Protein AF-A0A934GFR3-F1 (afdb_monomer)

Nearest PDB structures (foldseek):
  3dso-assembly1_A  TM=8.203E-01  e=1.555E-05  Cupriavidus metallidurans CH34
  3n7e-assembly1_B  TM=8.243E-01  e=2.582E-05  Cupriavidus metallidurans CH34
  2k0q-assembly1_A  TM=8.539E-01  e=9.767E-05  unclassified
  2km0-assembly1_A  TM=7.039E-01  e=3.544E-05 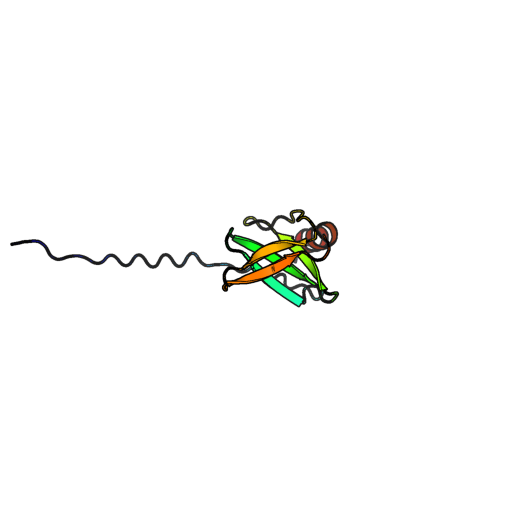 Cupriavidus metallidurans CH34
  2lel-assembly1_A  TM=9.022E-01  e=3.936E-04  Cupriavidus metallidurans CH34

Foldseek 3Di:
DDDDDDPPPPPPPPPPPPPPLPDQQFPDWFAFPQCKIWTQGPVRAIWIAHNVRQTDWDDAQDWTQTPVRDIDGHHHHVSVVSNVSSPDDD

Structure (mmCIF, N/CA/C/O backbone):
data_AF-A0A934GFR3-F1
#
_entry.id   AF-A0A934GFR3-F1
#
loop_
_atom_site.group_PDB
_atom_site.id
_atom_site.type_symbol
_atom_site.label_atom_id
_atom_site.label_alt_id
_atom_site.label_comp_id
_atom_site.label_asym_id
_atom_site.label_entity_id
_atom_site.label_seq_id
_atom_site.pdbx_PDB_ins_code
_atom_site.Cartn_x
_atom_site.Cartn_y
_atom_site.Cartn_z
_atom_site.occupancy
_atom_site.B_iso_or_equiv
_atom_site.auth_seq_id
_atom_site.auth_comp_id
_atom_site.auth_asym_id
_atom_site.auth_atom_id
_atom_site.pdbx_PDB_model_num
ATOM 1 N N . MET A 1 1 ? -20.451 21.483 47.577 1.00 48.12 1 MET A N 1
ATOM 2 C CA . MET A 1 1 ? -21.002 20.330 46.834 1.00 48.12 1 MET A CA 1
ATOM 3 C C . MET A 1 1 ? -20.388 20.331 45.431 1.00 48.12 1 MET A C 1
ATOM 5 O O . MET A 1 1 ? -20.396 21.362 44.779 1.00 48.12 1 MET A O 1
ATOM 9 N N . PHE A 1 2 ? -19.699 19.235 45.108 1.00 52.06 2 PHE A N 1
ATOM 10 C CA . PHE A 1 2 ? -18.929 18.829 43.917 1.00 52.06 2 PHE A CA 1
ATOM 11 C C . PHE A 1 2 ? -18.774 19.755 42.682 1.00 52.06 2 PHE A C 1
ATOM 13 O O . PHE A 1 2 ? -19.645 19.870 41.832 1.00 52.06 2 PHE A O 1
ATOM 20 N N . ARG A 1 3 ? -17.563 20.335 42.619 1.00 44.94 3 ARG A N 1
ATOM 21 C CA . ARG A 1 3 ? -16.626 20.584 41.496 1.00 44.94 3 ARG A CA 1
ATOM 22 C C . ARG A 1 3 ? -17.168 20.679 40.055 1.00 44.94 3 ARG A C 1
ATOM 24 O O . ARG A 1 3 ? -17.657 19.719 39.477 1.00 44.94 3 ARG A O 1
ATOM 31 N N . LYS A 1 4 ? -16.890 21.842 39.451 1.00 55.19 4 LYS A N 1
ATOM 32 C CA . LYS A 1 4 ? -16.995 22.167 38.021 1.00 55.19 4 LYS A CA 1
ATOM 33 C C . LYS A 1 4 ? -16.199 21.157 37.181 1.00 55.19 4 LYS A C 1
ATOM 35 O O . LYS A 1 4 ? -14.982 21.066 37.333 1.00 55.19 4 LYS A O 1
ATOM 40 N N . PHE A 1 5 ? -16.872 20.425 36.300 1.00 57.25 5 PHE A N 1
ATOM 41 C CA . PHE A 1 5 ? -16.221 19.578 35.304 1.00 57.25 5 PHE A CA 1
ATOM 42 C C . PHE A 1 5 ? -15.638 20.468 34.199 1.00 57.25 5 PHE A C 1
ATOM 44 O O . PHE A 1 5 ? -16.375 21.062 33.417 1.00 57.25 5 PHE A O 1
ATOM 51 N N . ILE A 1 6 ? -14.311 20.586 34.157 1.00 59.00 6 ILE A N 1
ATOM 52 C CA . ILE A 1 6 ? -13.595 21.134 33.002 1.00 59.00 6 ILE A CA 1
ATOM 53 C C . ILE A 1 6 ? -13.559 20.019 31.956 1.00 59.00 6 ILE A C 1
ATOM 55 O O . ILE A 1 6 ? -12.834 19.039 32.112 1.00 59.00 6 ILE A O 1
ATOM 59 N N . VAL A 1 7 ? -14.371 20.148 30.909 1.00 59.69 7 VAL A N 1
ATOM 60 C CA . VAL A 1 7 ? -14.276 19.297 29.720 1.00 59.69 7 VAL A CA 1
ATOM 61 C C . VAL A 1 7 ? -13.067 19.777 28.924 1.00 59.69 7 VAL A C 1
ATOM 63 O O . VAL A 1 7 ? -13.139 20.760 28.191 1.00 59.69 7 VAL A O 1
ATOM 66 N N . LEU A 1 8 ? -11.929 19.110 29.107 1.00 53.84 8 LEU A N 1
ATOM 67 C CA . LEU A 1 8 ? -10.755 19.304 28.265 1.00 53.84 8 LEU A CA 1
ATOM 68 C C . LEU A 1 8 ? -10.961 18.484 26.984 1.00 53.84 8 LEU A C 1
ATOM 70 O O . LEU A 1 8 ? -10.568 17.323 26.901 1.00 53.84 8 LEU A O 1
ATOM 74 N N . ALA A 1 9 ? -11.641 19.068 25.997 1.00 56.94 9 ALA A N 1
ATOM 75 C CA . ALA A 1 9 ? -11.723 18.502 24.656 1.00 56.94 9 ALA A CA 1
ATOM 76 C C . ALA A 1 9 ? -10.358 18.677 23.972 1.00 56.94 9 ALA A C 1
ATOM 78 O O . ALA A 1 9 ? -10.115 19.657 23.271 1.00 56.94 9 ALA A O 1
ATOM 79 N N . ALA A 1 10 ? -9.434 17.747 24.220 1.00 55.53 10 ALA A N 1
ATOM 80 C CA . ALA A 1 10 ? -8.190 17.664 23.471 1.00 55.53 10 ALA A CA 1
ATOM 81 C C . ALA A 1 10 ? -8.521 17.132 22.071 1.00 55.53 10 ALA A C 1
ATOM 83 O O . ALA A 1 10 ? -8.520 15.927 21.828 1.00 55.53 10 ALA A O 1
ATOM 84 N N . ILE A 1 11 ? -8.862 18.039 21.155 1.00 60.94 11 ILE A N 1
ATOM 85 C CA . ILE A 1 11 ? -8.948 17.734 19.728 1.00 60.94 11 ILE A CA 1
ATOM 86 C C . ILE A 1 11 ? -7.505 17.583 19.241 1.00 60.94 11 ILE A C 1
ATOM 88 O O . ILE A 1 11 ? -6.893 18.514 18.727 1.00 60.94 11 ILE A O 1
ATOM 92 N N . SER A 1 12 ? -6.923 16.406 19.452 1.00 56.50 12 SER A N 1
ATOM 93 C CA . SER A 1 12 ? -5.726 15.989 18.738 1.00 56.50 12 SER A CA 1
ATOM 94 C C . SER A 1 12 ? -6.146 15.624 17.317 1.00 56.50 12 SER A C 1
ATOM 96 O O . SER A 1 12 ? -6.325 14.458 16.970 1.00 56.50 12 SER A O 1
ATOM 98 N N . THR A 1 13 ? -6.312 16.635 16.461 1.00 57.19 13 THR A N 1
ATOM 99 C CA . THR A 1 13 ? -6.176 16.430 15.018 1.00 57.19 13 THR A CA 1
ATOM 100 C C . THR A 1 13 ? -4.738 16.000 14.775 1.00 57.19 13 THR A C 1
ATOM 102 O O . THR A 1 13 ? -3.863 16.824 14.520 1.00 57.19 13 THR A O 1
ATOM 105 N N . ILE A 1 14 ? -4.472 14.700 14.903 1.00 57.69 14 ILE A N 1
ATOM 106 C CA . ILE A 1 14 ? -3.306 14.096 14.276 1.00 57.69 14 ILE A CA 1
ATOM 107 C C . ILE A 1 14 ? -3.546 14.333 12.791 1.00 57.69 14 ILE A C 1
ATOM 109 O O . ILE A 1 14 ? -4.420 13.706 12.190 1.00 57.69 14 ILE A O 1
ATOM 113 N N . GLY A 1 15 ? -2.860 15.340 12.250 1.00 50.44 15 GLY A N 1
ATOM 114 C CA . GLY A 1 15 ? -2.886 15.655 10.837 1.00 50.44 15 GLY A CA 1
ATOM 115 C C . GLY A 1 15 ? -2.515 14.390 10.086 1.00 50.44 15 GLY A C 1
ATOM 116 O O . GLY A 1 15 ? -1.370 13.953 10.126 1.00 50.44 15 GLY A O 1
ATOM 117 N N . ALA A 1 16 ? -3.501 13.772 9.442 1.00 53.09 16 ALA A N 1
ATOM 118 C CA . ALA A 1 16 ? -3.231 12.783 8.425 1.00 53.09 16 ALA A CA 1
ATOM 119 C C . ALA A 1 16 ? -2.682 13.573 7.238 1.00 53.09 16 ALA A C 1
ATOM 121 O O . ALA A 1 16 ? -3.438 14.027 6.383 1.00 53.09 16 ALA A O 1
ATOM 122 N N . SER A 1 17 ? -1.369 13.797 7.225 1.00 49.78 17 SER A N 1
ATOM 123 C CA . SER A 1 17 ? -0.646 14.103 6.001 1.00 49.78 17 SER A CA 1
ATOM 124 C C . SER A 1 17 ? -0.821 12.888 5.093 1.00 49.78 17 SER A C 1
ATOM 126 O O . SER A 1 17 ? -0.047 11.936 5.138 1.00 49.78 17 SER A O 1
ATOM 128 N N . ALA A 1 18 ? -1.922 12.868 4.341 1.00 51.34 18 ALA A N 1
ATOM 129 C CA . ALA A 1 18 ? -2.049 12.006 3.189 1.00 51.34 18 ALA A CA 1
ATOM 130 C C . ALA A 1 18 ? -1.035 12.549 2.185 1.00 51.34 18 ALA A C 1
ATOM 132 O O . ALA A 1 18 ? -1.309 13.528 1.495 1.00 51.34 18 ALA A O 1
ATOM 133 N N . PHE A 1 19 ? 0.166 11.973 2.168 1.00 54.91 19 PHE A N 1
ATOM 134 C CA . PHE A 1 19 ? 1.050 12.127 1.027 1.00 54.91 19 PHE A CA 1
ATOM 135 C C . PHE A 1 19 ? 0.324 11.451 -0.133 1.00 54.91 19 PHE A C 1
ATOM 137 O O . PHE A 1 19 ? 0.360 10.235 -0.301 1.00 54.91 19 PHE A O 1
ATOM 144 N N . ALA A 1 20 ? -0.464 12.230 -0.870 1.00 55.62 20 ALA A N 1
ATOM 145 C CA . ALA A 1 20 ? -0.871 11.808 -2.188 1.00 55.62 20 ALA A CA 1
ATOM 146 C C . ALA A 1 20 ? 0.431 11.703 -2.979 1.00 55.62 20 ALA A C 1
ATOM 148 O O . ALA A 1 20 ? 1.113 12.709 -3.169 1.00 55.62 20 ALA A O 1
ATOM 149 N N . LEU A 1 21 ? 0.809 10.483 -3.361 1.00 62.84 2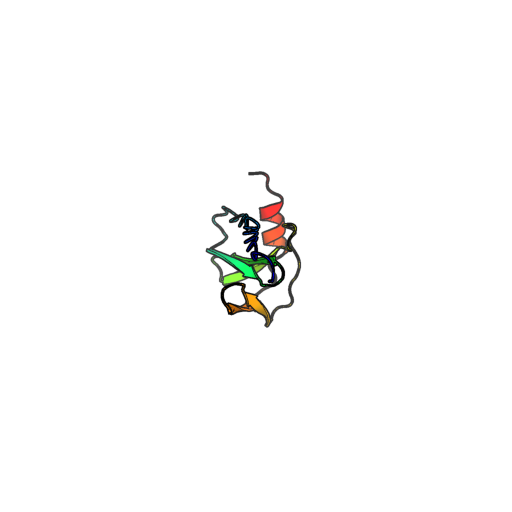1 LEU A N 1
ATOM 150 C CA . LEU A 1 21 ? 1.780 10.298 -4.427 1.00 62.84 21 LEU A CA 1
ATOM 151 C C . LEU A 1 21 ? 1.248 11.069 -5.636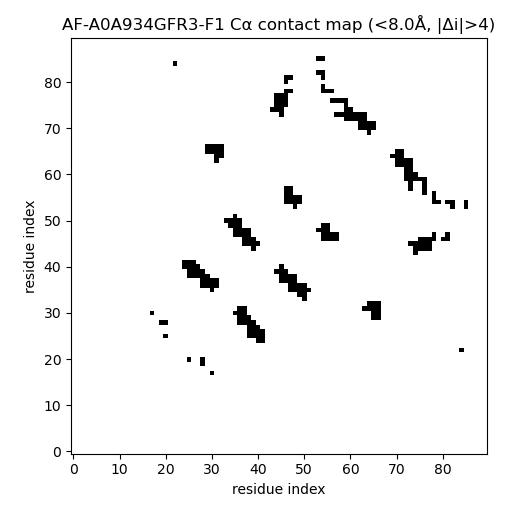 1.00 62.84 21 LEU A C 1
ATOM 153 O O . LEU A 1 21 ? 0.274 10.636 -6.253 1.00 62.84 21 LEU A O 1
ATOM 157 N N . ASP A 1 22 ? 1.846 12.222 -5.933 1.00 64.12 22 ASP A N 1
ATOM 158 C CA . ASP A 1 22 ? 1.560 12.985 -7.145 1.00 64.12 22 ASP A CA 1
ATOM 159 C C . ASP A 1 22 ? 2.296 12.308 -8.304 1.00 64.12 22 ASP A C 1
ATOM 161 O O . ASP A 1 22 ? 3.366 12.715 -8.750 1.00 64.12 22 ASP A O 1
ATOM 165 N N . ASN A 1 23 ? 1.780 11.142 -8.687 1.00 72.25 23 ASN A N 1
ATOM 166 C CA . ASN A 1 23 ? 2.341 10.315 -9.736 1.00 72.25 23 ASN 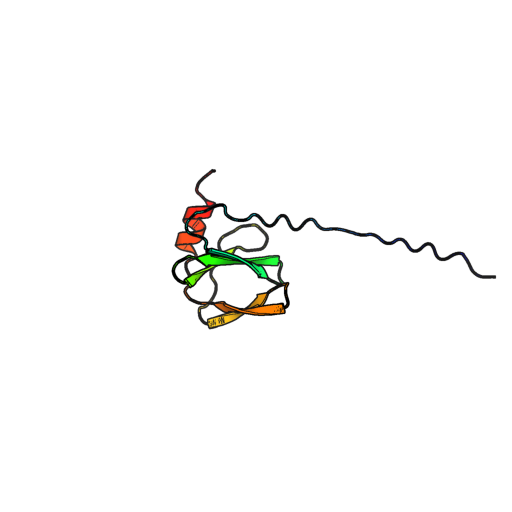A CA 1
ATOM 167 C C . ASN A 1 23 ? 1.241 9.965 -10.730 1.00 72.25 23 ASN A C 1
ATOM 169 O O . ASN A 1 23 ? 0.245 9.343 -10.361 1.00 72.25 23 ASN A O 1
ATOM 173 N N . ASP A 1 24 ? 1.462 10.287 -12.005 1.00 81.56 24 ASP A N 1
ATOM 174 C CA . ASP A 1 24 ? 0.500 10.032 -13.082 1.00 81.56 24 ASP A CA 1
ATOM 175 C C . ASP A 1 24 ? 0.171 8.533 -13.263 1.00 81.56 24 ASP A C 1
ATOM 177 O O . ASP A 1 24 ? -0.758 8.170 -13.973 1.00 81.56 24 ASP A O 1
ATOM 181 N N . GLN A 1 25 ? 0.880 7.611 -12.613 1.00 85.00 25 GLN A N 1
ATOM 182 C CA . GLN A 1 25 ? 0.547 6.183 -12.639 1.00 85.00 25 GLN A CA 1
ATOM 183 C C . GLN A 1 25 ? -0.480 5.772 -11.571 1.00 85.00 25 GLN A C 1
ATOM 185 O O . GLN A 1 25 ? -1.154 4.746 -11.733 1.00 85.00 25 GLN A O 1
ATOM 190 N N . VAL A 1 26 ? -0.613 6.542 -10.485 1.00 89.75 26 VAL A N 1
ATOM 191 C CA . VAL A 1 26 ? -1.505 6.234 -9.359 1.00 89.75 26 VAL A CA 1
ATOM 192 C C . VAL A 1 26 ? -2.888 6.816 -9.641 1.00 89.75 26 VAL A C 1
ATOM 194 O O . VAL A 1 26 ? -3.054 8.013 -9.837 1.00 89.75 26 VAL A O 1
ATOM 197 N N . GLN A 1 27 ? -3.906 5.957 -9.664 1.00 91.12 27 GLN A N 1
ATOM 198 C CA . GLN A 1 27 ? -5.292 6.372 -9.875 1.00 91.12 27 GLN A CA 1
ATOM 199 C C . GLN A 1 27 ? -5.956 6.797 -8.563 1.00 91.12 27 GLN A C 1
ATOM 201 O O . GLN A 1 27 ? -6.739 7.745 -8.538 1.00 91.12 27 GLN A O 1
ATOM 206 N N . ARG A 1 28 ? -5.695 6.062 -7.478 1.00 90.75 28 ARG A N 1
ATOM 207 C CA . ARG A 1 28 ? -6.339 6.283 -6.180 1.00 90.75 28 ARG A CA 1
ATOM 208 C C . ARG A 1 28 ? -5.452 5.775 -5.052 1.00 90.75 28 ARG A C 1
ATOM 210 O O . ARG A 1 28 ? -4.939 4.668 -5.130 1.00 90.75 28 ARG A O 1
ATOM 217 N N . SER A 1 29 ? -5.361 6.538 -3.971 1.00 92.94 29 SER A N 1
ATOM 218 C CA . SER A 1 29 ? -4.690 6.121 -2.734 1.00 92.94 29 SER A CA 1
ATOM 219 C C . SER A 1 29 ? -5.717 6.033 -1.609 1.00 92.94 29 SER A C 1
ATOM 221 O O . SER A 1 29 ? -6.556 6.927 -1.473 1.00 92.94 29 SER A O 1
ATOM 223 N N . VAL A 1 30 ? -5.678 4.968 -0.807 1.00 93.06 30 VAL A N 1
ATOM 224 C CA . VAL A 1 30 ? -6.625 4.747 0.294 1.00 93.06 30 VAL A CA 1
ATOM 225 C C . VAL A 1 30 ? -5.882 4.434 1.588 1.00 93.06 30 VAL A C 1
ATOM 227 O O . VAL A 1 30 ? -5.110 3.483 1.654 1.00 93.06 30 VAL A O 1
ATOM 230 N N . GLN A 1 31 ? -6.151 5.218 2.637 1.00 94.25 31 GLN A N 1
ATOM 231 C CA . GLN A 1 31 ? -5.644 4.941 3.983 1.00 94.25 31 GLN A CA 1
ATOM 232 C C . GLN A 1 31 ? -6.388 3.777 4.636 1.00 94.25 31 GLN A C 1
ATOM 234 O O . GLN A 1 31 ? -7.625 3.727 4.647 1.00 94.25 31 GLN A O 1
ATOM 239 N N . LEU A 1 32 ? -5.619 2.895 5.261 1.00 94.56 32 LEU A N 1
ATOM 240 C CA . LEU A 1 32 ? -6.092 1.739 6.006 1.00 94.56 32 LEU A CA 1
ATOM 241 C C . LEU A 1 32 ? -6.160 2.031 7.511 1.00 94.56 32 LEU A C 1
ATOM 243 O O . LEU A 1 32 ? -5.625 3.026 8.012 1.00 94.56 32 LEU A O 1
ATOM 247 N N . LYS A 1 33 ? -6.878 1.183 8.256 1.00 94.75 33 LYS A N 1
ATOM 248 C CA . LYS A 1 33 ? -7.075 1.354 9.709 1.00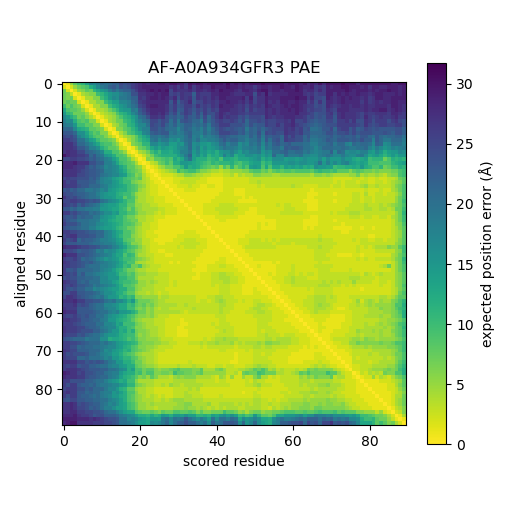 94.75 33 LYS A CA 1
ATOM 249 C C . LYS A 1 33 ? -5.782 1.260 10.522 1.00 94.75 33 LYS A C 1
ATOM 251 O O . LYS A 1 33 ? -5.699 1.867 11.585 1.00 94.75 33 LYS A O 1
ATOM 256 N N . ASP A 1 34 ? -4.789 0.529 10.034 1.00 90.94 34 ASP A N 1
ATOM 257 C CA . ASP A 1 34 ? -3.467 0.368 10.652 1.00 90.94 34 ASP A CA 1
ATOM 258 C C . ASP A 1 34 ? -2.490 1.518 10.323 1.00 90.94 34 ASP A C 1
ATOM 260 O O . ASP A 1 34 ? -1.306 1.448 10.659 1.00 90.94 34 ASP A O 1
ATOM 264 N N . ALA A 1 35 ? -3.000 2.589 9.703 1.00 92.62 35 ALA A N 1
ATOM 265 C CA . ALA A 1 35 ? -2.263 3.753 9.217 1.00 92.62 35 ALA A CA 1
ATOM 266 C C . ALA A 1 35 ? -1.329 3.491 8.021 1.00 92.62 35 ALA A C 1
ATOM 268 O O . ALA A 1 35 ? -0.558 4.379 7.662 1.00 92.62 35 ALA A O 1
ATOM 269 N N . SER A 1 36 ? -1.416 2.324 7.380 1.00 94.06 36 SER A N 1
ATOM 270 C CA . SER A 1 36 ? -0.821 2.096 6.060 1.00 94.06 36 SER A CA 1
ATOM 271 C C . SER A 1 36 ? -1.664 2.720 4.935 1.00 94.06 36 SER A C 1
ATOM 273 O O . SER A 1 36 ? -2.789 3.184 5.162 1.00 94.06 36 SER A O 1
ATOM 275 N N . THR A 1 37 ? -1.119 2.756 3.717 1.00 94.69 37 THR A N 1
ATOM 276 C CA . THR A 1 37 ? -1.810 3.271 2.524 1.00 94.69 37 THR A CA 1
ATOM 277 C C . THR A 1 37 ? -1.704 2.272 1.380 1.00 94.69 37 THR A C 1
ATOM 279 O O . THR A 1 37 ? -0.611 1.837 1.035 1.00 94.69 37 THR A O 1
ATOM 282 N N . VAL A 1 38 ? -2.832 1.927 0.757 1.00 94.06 38 VAL A N 1
ATOM 283 C CA . VAL A 1 38 ? -2.847 1.169 -0.501 1.00 94.06 38 VAL A CA 1
ATOM 284 C C . VAL A 1 38 ? -2.974 2.128 -1.683 1.00 94.06 38 VAL A C 1
ATOM 286 O O . VAL A 1 38 ? -3.852 2.993 -1.708 1.00 94.06 38 VAL A O 1
ATOM 289 N N . HIS A 1 39 ? -2.105 1.963 -2.674 1.00 94.00 39 HIS A N 1
ATOM 290 C CA . HIS A 1 39 ? -2.116 2.688 -3.938 1.00 94.00 39 HIS A CA 1
ATOM 291 C C . HIS A 1 39 ? -2.673 1.787 -5.032 1.00 94.00 39 HIS A C 1
ATOM 293 O O . HIS A 1 39 ? -2.133 0.718 -5.312 1.00 94.00 39 HIS A O 1
ATOM 299 N N . ILE A 1 40 ? -3.758 2.236 -5.651 1.00 93.44 40 ILE A N 1
ATOM 300 C CA . ILE A 1 40 ? -4.402 1.619 -6.803 1.00 93.44 40 ILE A CA 1
ATOM 301 C C . ILE A 1 40 ? -3.905 2.360 -8.037 1.00 93.44 40 ILE A C 1
ATOM 303 O O . ILE A 1 40 ? -4.064 3.577 -8.165 1.00 93.44 40 ILE A O 1
ATOM 307 N N . PHE A 1 41 ? -3.286 1.623 -8.944 1.00 92.81 41 PHE A N 1
ATOM 308 C CA . PHE A 1 41 ? -2.747 2.164 -10.182 1.00 92.81 41 PHE A CA 1
ATOM 309 C C . PHE A 1 41 ? -3.804 2.175 -11.290 1.00 92.81 41 PHE A C 1
ATOM 311 O O . PHE A 1 41 ? -4.830 1.503 -11.192 1.00 92.81 41 PHE A O 1
ATOM 318 N N . LYS A 1 42 ? -3.547 2.911 -12.378 1.00 92.75 42 LYS A N 1
ATOM 319 C CA . LYS A 1 42 ? -4.465 3.005 -13.534 1.00 92.75 42 LYS A CA 1
ATOM 320 C C . LYS A 1 42 ? -4.802 1.651 -14.181 1.00 92.75 42 LYS A C 1
ATOM 322 O O . LYS A 1 42 ? -5.853 1.525 -14.800 1.00 92.75 42 LYS A O 1
ATOM 327 N N . ASP A 1 43 ? -3.935 0.650 -14.032 1.00 92.25 43 ASP A N 1
ATOM 328 C CA . ASP A 1 43 ? -4.151 -0.723 -14.510 1.00 92.25 43 ASP A CA 1
ATOM 329 C C . ASP A 1 43 ? -4.938 -1.613 -13.525 1.00 92.25 43 ASP A C 1
ATOM 331 O O . ASP A 1 43 ? -5.131 -2.800 -13.781 1.00 92.25 43 ASP A O 1
ATOM 335 N N . GLY A 1 44 ? -5.391 -1.061 -12.395 1.00 91.81 44 GLY A N 1
ATOM 336 C CA . GLY A 1 44 ? -6.149 -1.772 -11.364 1.00 91.81 44 GLY A CA 1
ATOM 337 C C . GLY A 1 44 ? -5.308 -2.685 -10.472 1.00 91.81 44 GLY A C 1
ATOM 338 O O . GLY A 1 44 ? -5.858 -3.360 -9.598 1.00 91.81 44 GLY A O 1
ATOM 339 N N . LYS A 1 45 ? -3.985 -2.734 -10.663 1.00 94.00 45 LYS A N 1
ATOM 340 C CA . LYS A 1 45 ? -3.098 -3.394 -9.707 1.00 94.00 45 LYS A CA 1
ATOM 341 C C . LYS A 1 45 ? -2.853 -2.496 -8.503 1.00 94.00 45 LYS A C 1
ATOM 343 O O . LYS A 1 45 ? -3.115 -1.292 -8.542 1.00 94.00 45 LYS A O 1
ATOM 348 N N . MET A 1 46 ? -2.325 -3.088 -7.441 1.00 95.19 46 MET A N 1
ATOM 349 C CA . MET A 1 46 ? -2.151 -2.421 -6.161 1.00 95.19 46 MET A CA 1
ATOM 350 C C . MET A 1 46 ? -0.737 -2.597 -5.611 1.00 95.19 46 MET A C 1
ATOM 352 O O . MET A 1 46 ? -0.035 -3.560 -5.923 1.00 95.19 46 MET A O 1
ATOM 356 N N . ALA A 1 47 ? -0.327 -1.651 -4.778 1.00 94.56 47 ALA A N 1
ATOM 35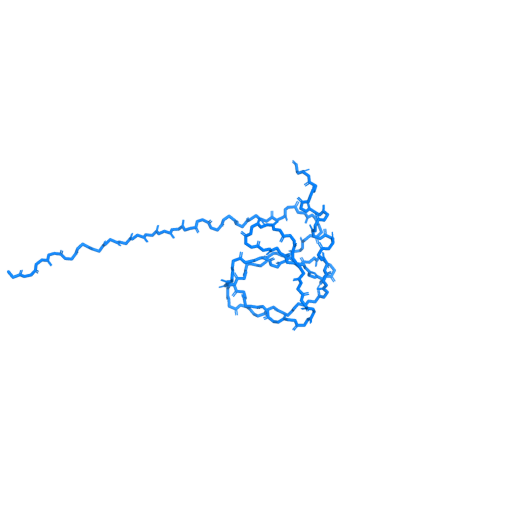7 C CA . ALA A 1 47 ? 0.842 -1.756 -3.917 1.00 94.56 47 ALA A CA 1
ATOM 358 C C . ALA A 1 47 ? 0.566 -1.026 -2.601 1.00 94.56 47 ALA A C 1
ATOM 360 O O . ALA A 1 47 ? -0.321 -0.175 -2.547 1.00 94.56 47 ALA A O 1
ATOM 361 N N . MET A 1 48 ? 1.310 -1.353 -1.548 1.00 94.69 48 MET A N 1
ATOM 362 C CA . MET A 1 48 ? 1.078 -0.796 -0.220 1.00 94.69 48 MET A CA 1
ATOM 363 C C . MET A 1 48 ? 2.319 -0.104 0.334 1.00 94.69 48 MET A C 1
ATOM 365 O O . MET A 1 48 ? 3.439 -0.590 0.187 1.00 94.69 48 MET A O 1
ATOM 369 N N . GLU A 1 49 ? 2.088 1.009 1.019 1.00 93.06 49 GLU A N 1
ATOM 370 C CA . GLU A 1 49 ? 3.051 1.682 1.880 1.00 93.06 49 GLU A CA 1
ATOM 371 C C . GLU A 1 49 ? 2.699 1.447 3.342 1.00 93.06 49 GLU A C 1
ATOM 373 O O . GLU A 1 49 ? 1.533 1.539 3.729 1.00 93.06 49 GLU A O 1
ATOM 378 N N . ASP A 1 50 ? 3.701 1.186 4.178 1.00 93.12 50 ASP A N 1
ATOM 379 C CA . ASP A 1 50 ? 3.512 1.205 5.623 1.00 93.12 50 ASP A CA 1
ATOM 380 C C . ASP A 1 50 ? 3.271 2.636 6.144 1.00 93.12 50 ASP A C 1
ATOM 382 O O . ASP A 1 50 ? 3.414 3.635 5.438 1.00 93.12 50 ASP A O 1
ATOM 386 N N . LYS A 1 51 ? 2.942 2.756 7.432 1.00 92.00 51 LYS A N 1
ATOM 387 C CA . LYS A 1 51 ? 2.743 4.050 8.112 1.00 92.00 51 LYS A CA 1
ATOM 388 C C . LYS A 1 51 ? 3.960 4.991 8.096 1.00 92.00 51 LYS A C 1
ATOM 390 O O . LYS A 1 51 ? 3.864 6.116 8.578 1.00 92.00 51 LYS A O 1
ATOM 395 N N . TYR A 1 52 ? 5.114 4.516 7.634 1.00 89.44 52 TYR A N 1
ATOM 396 C CA . TYR A 1 52 ? 6.350 5.277 7.514 1.00 89.44 52 TYR A CA 1
ATOM 397 C C . TYR A 1 52 ? 6.677 5.635 6.055 1.00 89.44 52 TYR A C 1
ATOM 399 O O . TYR A 1 52 ? 7.765 6.153 5.813 1.00 89.44 52 TYR A O 1
ATOM 407 N N . GLY A 1 53 ? 5.777 5.359 5.103 1.00 88.12 53 GLY A N 1
ATOM 408 C CA . GLY A 1 53 ? 5.975 5.638 3.679 1.00 88.12 53 GLY A CA 1
ATOM 409 C C . GLY A 1 53 ? 6.926 4.659 2.988 1.00 88.12 53 GLY A C 1
ATOM 410 O O . GLY A 1 53 ? 7.553 5.008 1.993 1.00 88.12 53 GLY A O 1
ATOM 411 N N . ARG A 1 54 ? 7.110 3.447 3.528 1.00 89.94 54 ARG A N 1
ATOM 412 C CA . ARG A 1 54 ? 7.944 2.412 2.898 1.00 89.94 54 ARG A CA 1
ATOM 413 C C . ARG A 1 54 ? 7.066 1.460 2.111 1.00 89.94 54 ARG A C 1
ATOM 415 O O . ARG A 1 54 ? 6.113 0.921 2.666 1.00 89.94 54 ARG A O 1
ATOM 422 N N . ALA A 1 55 ? 7.436 1.178 0.864 1.00 91.81 55 ALA A N 1
ATOM 423 C CA . ALA A 1 55 ? 6.796 0.122 0.089 1.00 91.81 55 ALA A CA 1
ATOM 424 C C . ALA A 1 55 ? 6.945 -1.231 0.808 1.00 91.81 55 ALA A C 1
ATOM 426 O O . ALA A 1 55 ? 8.059 -1.684 1.085 1.00 91.81 55 ALA A O 1
ATOM 427 N N . VAL A 1 56 ? 5.820 -1.879 1.095 1.00 93.38 56 VAL A N 1
ATOM 428 C CA . VAL A 1 56 ? 5.747 -3.192 1.739 1.00 93.38 56 VAL A CA 1
ATOM 429 C C . VAL A 1 56 ? 4.940 -4.152 0.880 1.00 93.38 56 VAL A C 1
ATOM 431 O O . VAL A 1 56 ? 4.019 -3.760 0.164 1.00 93.38 56 VAL A O 1
ATOM 434 N N . ARG A 1 57 ? 5.312 -5.432 0.938 1.00 92.50 57 ARG A N 1
ATOM 435 C CA . ARG A 1 57 ? 4.587 -6.487 0.226 1.00 92.50 57 ARG A CA 1
ATOM 436 C C . ARG A 1 57 ? 3.259 -6.754 0.913 1.00 92.50 57 ARG A C 1
ATOM 438 O O . ARG A 1 57 ? 3.185 -6.727 2.141 1.00 92.50 57 ARG A O 1
ATOM 445 N N . MET A 1 58 ? 2.255 -7.086 0.115 1.00 90.38 58 MET A N 1
ATOM 446 C CA . MET A 1 58 ? 0.971 -7.569 0.604 1.00 90.38 58 MET A CA 1
ATOM 447 C C . MET A 1 58 ? 0.560 -8.798 -0.196 1.00 90.38 58 MET A C 1
ATOM 449 O O . MET A 1 58 ? 0.702 -8.830 -1.419 1.00 90.38 58 MET A O 1
ATOM 453 N N . GLU A 1 59 ? 0.055 -9.816 0.494 1.00 89.56 59 GLU A N 1
ATOM 454 C CA . GLU A 1 59 ? -0.385 -11.042 -0.163 1.00 89.56 59 GLU A CA 1
ATOM 455 C C . GLU A 1 59 ? -1.586 -10.759 -1.087 1.00 89.56 59 GLU A C 1
ATOM 457 O O . GLU A 1 59 ? -2.558 -10.122 -0.662 1.00 89.56 59 GLU A O 1
ATOM 462 N N . PRO A 1 60 ? -1.567 -11.225 -2.351 1.00 89.25 60 PRO A N 1
ATOM 463 C CA . PRO A 1 60 ? -2.730 -11.137 -3.227 1.00 89.25 60 PRO A CA 1
ATOM 464 C C . PRO A 1 60 ? -3.956 -11.811 -2.600 1.00 89.25 60 PRO A C 1
ATOM 466 O O . PRO A 1 60 ? -3.854 -12.883 -2.008 1.00 89.25 60 PRO A O 1
ATOM 469 N N . GLY A 1 61 ? -5.128 -11.192 -2.737 1.00 91.94 61 GLY A N 1
ATOM 470 C CA . GLY A 1 61 ? -6.365 -11.678 -2.123 1.00 91.94 61 GLY A CA 1
ATOM 471 C C . GLY A 1 61 ? -6.534 -11.310 -0.645 1.00 91.94 61 GLY A C 1
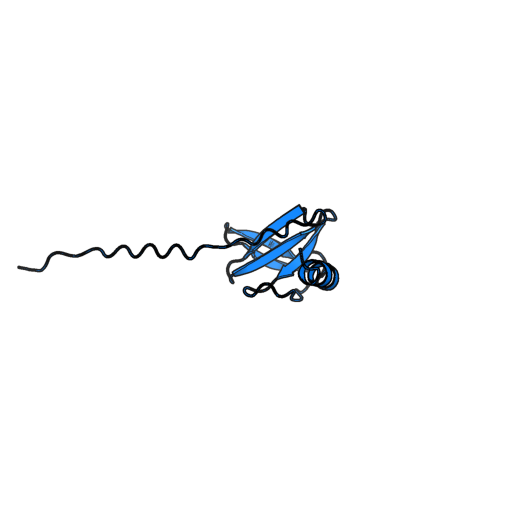ATOM 472 O O . GLY A 1 61 ? -7.608 -11.546 -0.092 1.00 91.94 61 GLY A O 1
ATOM 473 N N . HIS A 1 62 ? -5.535 -10.690 -0.007 1.00 93.62 62 HIS A N 1
ATOM 474 C CA . HIS A 1 62 ? -5.688 -10.165 1.347 1.00 93.62 62 HIS A CA 1
ATOM 475 C C . HIS A 1 62 ? -6.752 -9.058 1.389 1.00 93.62 62 HIS A C 1
ATOM 477 O O . HIS A 1 62 ? -6.767 -8.164 0.540 1.00 93.62 62 HIS A O 1
ATOM 483 N N . VAL A 1 63 ? -7.643 -9.104 2.383 1.00 95.31 63 VAL A N 1
ATOM 484 C CA . VAL A 1 63 ? -8.711 -8.111 2.559 1.00 95.31 63 VAL A CA 1
ATOM 485 C C . VAL A 1 63 ? -8.279 -7.078 3.591 1.00 95.31 63 VAL A C 1
ATOM 487 O O . VAL A 1 63 ? -8.114 -7.388 4.766 1.00 95.31 63 VAL A O 1
ATOM 490 N N . MET A 1 64 ? -8.150 -5.837 3.144 1.00 94.38 64 MET A N 1
ATOM 491 C CA . MET A 1 64 ? -7.733 -4.685 3.930 1.00 94.38 64 MET A CA 1
ATOM 492 C C . MET A 1 64 ? -8.949 -3.865 4.360 1.00 94.38 64 MET A C 1
ATOM 494 O O . MET A 1 64 ? -9.861 -3.602 3.571 1.00 94.38 64 MET A O 1
ATOM 498 N N . ASP A 1 65 ? -8.949 -3.423 5.615 1.00 95.88 65 ASP A N 1
ATOM 499 C CA . ASP A 1 65 ? -9.958 -2.511 6.142 1.00 95.88 65 ASP A CA 1
ATOM 500 C C . ASP A 1 65 ? -9.510 -1.057 5.964 1.00 95.88 65 ASP A C 1
ATOM 502 O O . ASP A 1 65 ? -8.603 -0.575 6.651 1.00 95.88 65 ASP A O 1
ATOM 506 N N . ALA A 1 66 ? -10.187 -0.334 5.075 1.00 94.56 66 ALA A N 1
ATOM 507 C CA . ALA A 1 66 ? -9.960 1.086 4.885 1.00 94.56 66 ALA A CA 1
ATOM 508 C C . ALA A 1 66 ? -10.521 1.905 6.055 1.00 94.56 66 ALA A C 1
ATOM 510 O O . ALA A 1 66 ? -11.485 1.532 6.737 1.00 94.56 66 ALA A O 1
ATOM 511 N N . LYS A 1 67 ? -9.929 3.079 6.275 1.00 93.06 67 LYS A N 1
ATOM 512 C CA . LYS A 1 67 ? -10.339 4.003 7.339 1.00 93.06 67 LYS A CA 1
ATOM 513 C C . LYS A 1 67 ? -11.762 4.542 7.144 1.00 93.06 67 LYS A C 1
ATOM 515 O O . LYS A 1 67 ? -12.443 4.833 8.121 1.00 93.06 67 LYS A O 1
ATOM 520 N N . ASN A 1 68 ? -12.220 4.636 5.897 1.00 88.44 68 ASN A N 1
ATOM 521 C CA . ASN A 1 68 ? -13.583 5.035 5.531 1.00 88.44 68 ASN A CA 1
ATOM 522 C C . ASN A 1 68 ? -14.618 3.892 5.659 1.00 88.44 68 ASN A C 1
ATOM 524 O O . ASN A 1 68 ? -15.785 4.106 5.348 1.00 88.44 68 ASN A O 1
ATOM 528 N N . GLY A 1 69 ? -14.213 2.694 6.100 1.00 91.69 69 GLY A N 1
ATOM 529 C CA . GLY A 1 69 ? -15.089 1.524 6.226 1.00 91.69 69 GLY A CA 1
ATOM 530 C C . GLY A 1 69 ? -15.202 0.660 4.964 1.00 91.69 69 GLY A C 1
ATOM 531 O O . GLY A 1 69 ? -15.838 -0.390 5.016 1.00 91.69 69 GLY A O 1
ATOM 532 N N . GLU A 1 70 ? -14.572 1.057 3.856 1.00 93.38 70 GLU A N 1
ATOM 533 C CA . GLU A 1 70 ? -14.457 0.244 2.642 1.00 93.38 70 GLU A CA 1
ATOM 534 C C . GLU A 1 70 ? -13.576 -0.988 2.901 1.00 93.38 70 GLU A C 1
ATOM 536 O O . GLU A 1 70 ? -12.581 -0.924 3.626 1.00 93.38 70 GLU A O 1
ATOM 541 N N . LYS A 1 71 ? -13.933 -2.127 2.305 1.00 95.62 71 LYS A N 1
ATOM 542 C CA . LYS A 1 71 ? -13.075 -3.316 2.282 1.00 95.62 71 LYS A CA 1
ATOM 543 C C . LYS A 1 71 ? -12.415 -3.413 0.919 1.00 95.62 71 LYS A C 1
ATOM 545 O O . LYS A 1 71 ? -13.110 -3.456 -0.092 1.00 95.62 71 LYS A O 1
ATOM 550 N N . ILE A 1 72 ? -11.090 -3.465 0.901 1.00 93.56 72 ILE A N 1
ATOM 551 C CA . ILE A 1 72 ? -10.296 -3.529 -0.327 1.00 93.56 72 ILE A CA 1
ATOM 552 C C . ILE A 1 72 ? -9.630 -4.894 -0.379 1.00 93.56 72 ILE A C 1
ATOM 554 O O . ILE A 1 72 ? -8.961 -5.288 0.567 1.00 93.56 72 ILE A O 1
ATOM 558 N N . THR A 1 73 ? -9.808 -5.622 -1.476 1.00 95.31 73 THR A N 1
ATOM 559 C CA . THR A 1 73 ? -9.102 -6.892 -1.689 1.00 95.31 73 THR A CA 1
ATOM 560 C C . THR A 1 73 ? -7.862 -6.628 -2.529 1.00 95.31 73 THR A C 1
ATOM 562 O O . THR A 1 73 ? -7.969 -6.023 -3.594 1.00 95.31 73 THR A O 1
ATOM 565 N N . MET A 1 74 ? -6.697 -7.064 -2.051 1.00 93.88 74 MET A N 1
ATOM 566 C CA . MET A 1 74 ? -5.422 -6.861 -2.729 1.00 93.88 74 MET A CA 1
ATOM 567 C C . MET A 1 74 ? -5.424 -7.548 -4.096 1.00 93.88 74 MET A C 1
ATOM 569 O O . MET A 1 74 ? -5.657 -8.756 -4.194 1.00 93.88 74 MET A O 1
ATOM 573 N N . HIS A 1 75 ? -5.125 -6.784 -5.146 1.00 92.50 75 HIS A N 1
ATOM 574 C CA . HIS A 1 75 ? -5.027 -7.286 -6.511 1.00 92.50 75 HIS A CA 1
ATOM 575 C C . HIS A 1 75 ? -3.667 -6.925 -7.122 1.00 92.50 75 HIS A C 1
ATOM 577 O O . HIS A 1 75 ? -3.381 -5.760 -7.399 1.00 92.50 75 HIS A O 1
ATOM 583 N N . GLY A 1 76 ? -2.828 -7.943 -7.335 1.00 87.38 76 GLY A N 1
ATOM 584 C CA . GLY A 1 76 ? -1.413 -7.769 -7.679 1.00 87.38 76 GLY A CA 1
ATOM 585 C C . GLY A 1 76 ? -0.565 -7.338 -6.475 1.00 87.38 76 GLY A C 1
ATOM 586 O O . GLY A 1 76 ? -1.104 -6.871 -5.484 1.00 87.38 76 GLY A O 1
ATOM 587 N N . ASP A 1 77 ? 0.754 -7.523 -6.555 1.00 85.38 77 ASP A N 1
ATOM 588 C CA . ASP A 1 77 ? 1.732 -7.082 -5.543 1.00 85.38 77 ASP A CA 1
ATOM 589 C C . ASP A 1 77 ? 2.821 -6.256 -6.244 1.00 85.38 77 ASP A C 1
ATOM 591 O O . ASP A 1 77 ? 3.916 -6.733 -6.547 1.00 85.38 77 ASP A O 1
ATOM 595 N N . GLU A 1 78 ? 2.485 -5.009 -6.581 1.00 88.00 78 GLU A N 1
ATOM 596 C CA . GLU A 1 78 ? 3.331 -4.099 -7.368 1.00 88.00 78 GLU A CA 1
ATOM 597 C C . GLU A 1 78 ? 4.312 -3.301 -6.489 1.00 88.00 78 GLU A C 1
ATOM 599 O O . GLU A 1 78 ? 4.633 -2.142 -6.763 1.00 88.00 78 GLU A O 1
ATOM 604 N N . VAL A 1 79 ? 4.813 -3.923 -5.417 1.00 89.62 79 VAL A N 1
ATOM 605 C CA . VAL A 1 79 ? 5.752 -3.312 -4.461 1.00 89.62 79 VAL A CA 1
ATOM 606 C C . VAL A 1 79 ? 6.991 -2.722 -5.146 1.00 89.62 79 VAL A C 1
ATOM 608 O O . VAL A 1 79 ? 7.461 -1.661 -4.754 1.00 89.62 79 VAL A O 1
ATOM 611 N N . GLY A 1 80 ? 7.502 -3.368 -6.202 1.00 87.50 80 GLY A N 1
ATOM 612 C CA . GLY A 1 80 ? 8.666 -2.886 -6.952 1.00 87.50 80 GLY A CA 1
ATOM 613 C C . GLY A 1 80 ? 8.374 -1.602 -7.728 1.00 87.50 80 GLY A C 1
ATOM 614 O O . GLY A 1 80 ? 9.185 -0.677 -7.719 1.00 87.50 80 GLY A O 1
ATOM 615 N N . ARG A 1 81 ? 7.184 -1.510 -8.339 1.00 89.19 81 ARG A N 1
ATOM 616 C CA . ARG A 1 81 ? 6.718 -0.291 -9.012 1.00 89.19 81 ARG A CA 1
ATOM 617 C C . ARG A 1 81 ? 6.568 0.845 -8.007 1.00 89.19 81 ARG A C 1
ATOM 619 O O . ARG A 1 81 ? 7.085 1.932 -8.239 1.00 89.19 81 ARG A O 1
ATOM 626 N N . LEU A 1 82 ? 5.932 0.580 -6.871 1.00 87.88 82 LEU A N 1
ATOM 627 C CA . LEU A 1 82 ? 5.774 1.567 -5.805 1.00 87.88 82 LEU A CA 1
ATOM 628 C C . LEU A 1 82 ? 7.116 2.028 -5.223 1.00 87.88 82 LEU A C 1
ATOM 630 O O . LEU A 1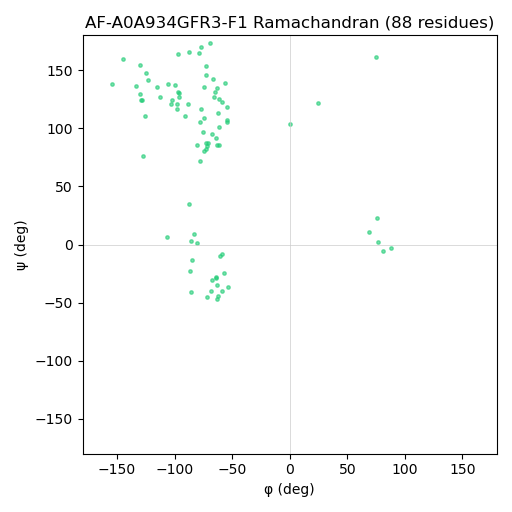 82 ? 7.343 3.225 -5.089 1.00 87.88 82 LEU A O 1
ATOM 634 N N . ALA A 1 83 ? 8.038 1.101 -4.956 1.00 87.62 83 ALA A N 1
ATOM 635 C CA . ALA A 1 83 ? 9.384 1.427 -4.496 1.00 87.62 83 ALA A CA 1
ATOM 636 C C . ALA A 1 83 ? 10.120 2.329 -5.497 1.00 87.62 83 ALA A C 1
ATOM 638 O O . ALA A 1 83 ? 10.773 3.283 -5.087 1.00 87.62 83 ALA A O 1
ATOM 639 N N . SER A 1 84 ? 9.973 2.076 -6.805 1.00 86.12 84 SER A N 1
ATOM 640 C CA . SER A 1 84 ? 10.563 2.937 -7.836 1.00 86.12 84 SER A CA 1
ATOM 641 C C . SER A 1 84 ? 9.991 4.356 -7.819 1.00 86.12 84 SER A C 1
ATOM 643 O O . SER A 1 84 ? 10.733 5.303 -8.034 1.00 86.12 84 SER A O 1
ATOM 645 N N . ILE A 1 85 ? 8.703 4.515 -7.507 1.00 85.56 85 ILE A N 1
ATOM 646 C CA . ILE A 1 85 ? 8.038 5.820 -7.423 1.00 85.56 85 ILE A CA 1
ATOM 647 C C . ILE A 1 85 ? 8.498 6.586 -6.180 1.00 85.56 85 ILE A C 1
ATOM 649 O O . ILE A 1 85 ? 8.820 7.763 -6.274 1.00 85.56 85 ILE A O 1
ATOM 653 N N . LEU A 1 86 ? 8.566 5.909 -5.034 1.00 83.94 86 LEU A N 1
ATOM 654 C CA . LEU A 1 86 ? 8.978 6.503 -3.761 1.00 83.94 86 LEU A CA 1
ATOM 655 C C . LEU A 1 86 ? 10.448 6.919 -3.716 1.00 83.94 86 LEU A C 1
ATOM 657 O O . LEU A 1 86 ? 10.810 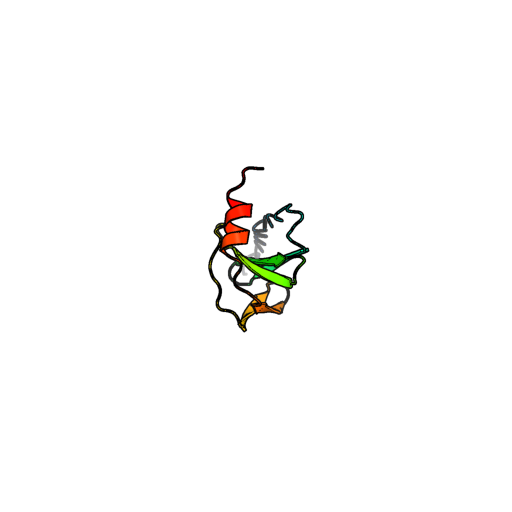7.835 -2.983 1.00 83.94 86 LEU A O 1
ATOM 661 N N . PHE A 1 87 ? 11.307 6.214 -4.452 1.00 80.62 87 PHE A N 1
ATOM 662 C CA . PHE A 1 87 ? 12.743 6.477 -4.452 1.00 80.62 87 PHE A CA 1
ATOM 663 C C . PHE A 1 87 ? 13.149 7.584 -5.435 1.00 80.62 87 PHE A C 1
ATOM 665 O O . PHE A 1 87 ? 14.276 8.073 -5.360 1.00 80.62 87 PHE A O 1
ATOM 672 N N . VAL A 1 88 ? 12.264 7.989 -6.354 1.00 63.50 88 VAL A N 1
ATOM 673 C CA . VAL A 1 88 ? 12.520 9.128 -7.243 1.00 63.50 88 VAL A CA 1
ATOM 674 C C . VAL A 1 88 ? 12.301 10.417 -6.442 1.00 63.50 88 VAL A C 1
ATOM 676 O O . VAL A 1 88 ? 11.186 10.657 -5.981 1.00 63.50 88 VAL A O 1
ATOM 679 N N . PRO A 1 89 ? 13.337 11.252 -6.242 1.00 52.44 89 PRO A N 1
ATOM 680 C CA . PRO A 1 89 ? 13.151 12.554 -5.617 1.00 52.44 89 PRO A CA 1
ATOM 681 C C . PRO A 1 89 ? 12.293 13.434 -6.537 1.00 52.44 89 PRO A C 1
ATOM 683 O O . PRO A 1 89 ? 12.611 13.568 -7.720 1.00 52.44 89 PRO A O 1
ATOM 686 N N . ASN A 1 90 ? 11.208 13.993 -5.991 1.00 52.84 90 ASN A N 1
ATOM 687 C CA . ASN A 1 90 ? 10.419 15.049 -6.638 1.00 52.84 90 ASN A CA 1
ATOM 688 C C . ASN A 1 90 ? 11.203 16.363 -6.705 1.00 52.84 90 ASN A C 1
ATOM 690 O O . ASN A 1 90 ? 11.922 16.659 -5.720 1.00 52.84 90 ASN A O 1
#

Sequence (90 aa):
MFRKFIVLAAISTIGASAFALDNDQVQRSVQLKDASTVHIFKDGKMAMEDKYGRAVRMEPGHVMDAKNGEKITMHGDEVGRLASILFVPN

Mean predicted aligned error: 10.23 Å

pLDDT: mean 81.14, std 16.51, range [44.94, 95.88]

Radius of gyration: 17.63 Å; Cα contacts (8 Å, |Δi|>4): 133; chains: 1; bounding box: 34×34×61 Å

Solvent-accessible surface area (backbone atoms only — not comparable to full-atom values): 5590 Å² total; per-residue (Å²): 134,86,78,86,82,79,82,79,80,79,79,76,76,74,75,77,78,74,78,70,73,91,42,99,59,54,67,46,75,46,53,29,69,85,53,25,34,42,38,32,29,76,86,65,37,24,28,32,26,42,72,82,74,43,60,36,85,56,64,65,67,43,77,43,55,30,63,89,73,50,77,45,65,38,38,55,66,39,26,68,60,46,40,57,58,73,69,50,84,129

Secondary structure (DSSP, 8-state):
-----------------------TTEEEEEEBTTS-EEEEETTS-EEEE-TTS-EE---TTPEEEBTTS-EEE-----HHHHHHHHHS--